Protein AF-A0A660XEQ5-F1 (afdb_monomer_lite)

Secondary structure (DSSP, 8-state):
--HHHHHHHHHHS-HHHHTT--HHHHHHHHHHHHHHHHHHHHHHHHHHHHHHHHHHHHS-TTSHHHHHHHHHHHHHHHHHHHHHHHHHHT---HHHHHHHHHHHHTT-

pLDDT: mean 74.81, std 6.36, range [50.16, 84.25]

Radius of gyration: 20.03 Å; chains: 1; bounding box: 44×24×55 Å

Sequence (108 aa):
MNEFLVNELERVFDEKKRAELTVEDIKKWIRKTRVKQILFIFFESVILLGFGFGNLLNHPPLSLSFALGVLCLVVWPFLAINIHRYLKKLEYKDEELEEILKAIKNKE

Foldseek 3Di:
DPVVLLVVCPVPDPLVCLLVDDLVNSVVVLVVVLVVVLVVLVVVLVVLQVQLVVQCVPDDCPDPSNVSSVCSVPVSVVVSVVVVVVSVVPPDDSVRSVVSSCVSNVVD

Structure (mmCIF, N/CA/C/O backbone):
data_AF-A0A660XEQ5-F1
#
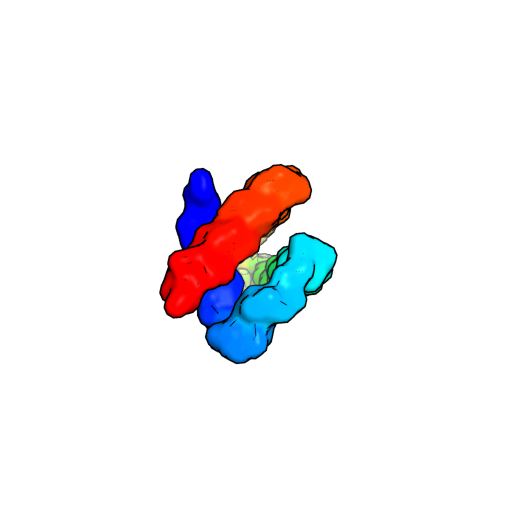_entry.id   AF-A0A660XEQ5-F1
#
loop_
_atom_site.group_PDB
_atom_site.id
_atom_site.type_symbol
_atom_site.label_atom_id
_atom_site.label_alt_id
_atom_site.label_comp_id
_atom_site.label_asym_id
_atom_site.label_entity_id
_atom_site.label_seq_id
_atom_site.pdbx_PDB_ins_code
_atom_site.Cartn_x
_atom_site.Cartn_y
_atom_site.Cartn_z
_atom_site.occupancy
_atom_site.B_iso_or_equiv
_atom_site.auth_seq_id
_atom_site.auth_comp_id
_atom_site.auth_asym_id
_atom_site.auth_atom_id
_atom_site.pdbx_PDB_model_num
ATOM 1 N N . MET A 1 1 ? -18.946 8.986 6.257 1.00 54.00 1 MET A N 1
ATOM 2 C CA . MET A 1 1 ? -18.617 7.607 6.677 1.00 54.00 1 MET A CA 1
ATOM 3 C C . MET A 1 1 ? -17.828 6.922 5.570 1.00 54.00 1 MET A C 1
ATOM 5 O O . MET A 1 1 ? -18.278 6.933 4.432 1.00 54.00 1 MET A O 1
ATOM 9 N N . ASN A 1 2 ? -16.634 6.401 5.859 1.00 65.31 2 ASN A N 1
ATOM 10 C CA . ASN A 1 2 ? -15.809 5.727 4.855 1.00 6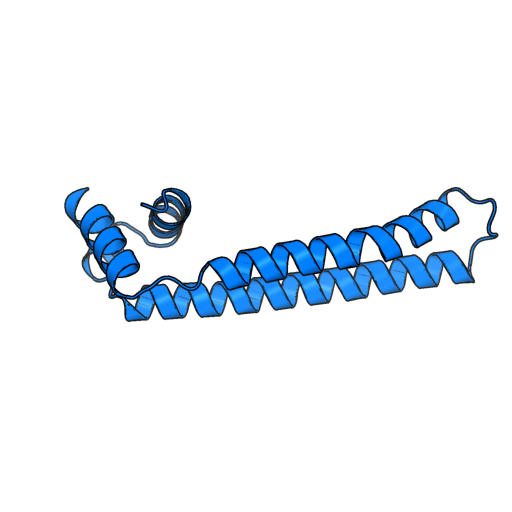5.31 2 ASN A CA 1
ATOM 11 C C . ASN A 1 2 ? -16.176 4.232 4.808 1.00 65.31 2 ASN A C 1
ATOM 13 O O . ASN A 1 2 ? -15.597 3.431 5.538 1.00 65.31 2 ASN A O 1
ATOM 17 N N . GLU A 1 3 ? -17.169 3.876 3.986 1.00 64.62 3 GLU A N 1
ATOM 18 C CA . GLU A 1 3 ? -17.699 2.502 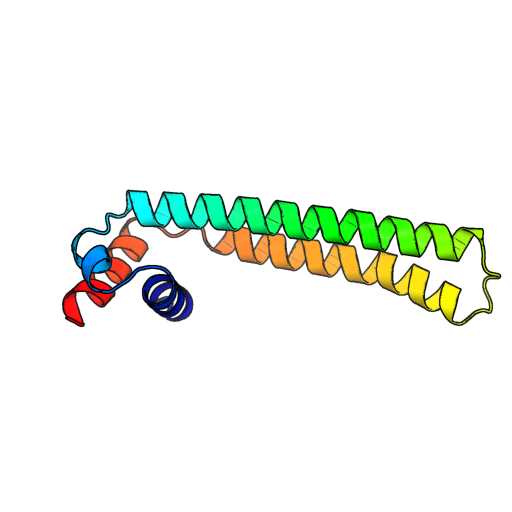3.853 1.00 64.62 3 GLU A CA 1
ATOM 19 C C . GLU A 1 3 ? -16.611 1.464 3.555 1.00 64.62 3 GLU A C 1
ATOM 21 O O . GLU A 1 3 ? -16.668 0.335 4.032 1.00 64.62 3 GLU A O 1
ATOM 26 N N . PHE A 1 4 ? -15.568 1.866 2.828 1.00 69.00 4 PHE A N 1
ATOM 27 C CA . PHE A 1 4 ? -14.429 1.007 2.535 1.00 69.00 4 PHE A CA 1
ATOM 28 C C . PHE A 1 4 ? -13.689 0.558 3.803 1.00 69.00 4 PHE A C 1
ATOM 30 O O . PHE A 1 4 ? -13.357 -0.618 3.934 1.00 69.00 4 PHE A O 1
ATOM 37 N N . LEU A 1 5 ? -13.438 1.475 4.748 1.00 70.81 5 LEU A N 1
ATOM 38 C CA . LEU A 1 5 ? -12.705 1.135 5.971 1.00 70.81 5 LEU A CA 1
ATOM 39 C C . LEU A 1 5 ? -13.538 0.221 6.877 1.00 70.81 5 LEU A C 1
ATOM 41 O O . LEU A 1 5 ? -12.989 -0.694 7.481 1.00 70.81 5 LEU A O 1
ATOM 45 N N . VAL A 1 6 ? -14.854 0.440 6.931 1.00 73.50 6 VAL A N 1
ATOM 46 C CA . VAL A 1 6 ? -15.791 -0.412 7.679 1.00 73.50 6 VAL A CA 1
ATOM 47 C C . VAL A 1 6 ? -15.750 -1.842 7.138 1.00 73.50 6 VAL A C 1
ATOM 49 O O . VAL A 1 6 ? -15.477 -2.769 7.896 1.00 73.50 6 VAL A O 1
ATOM 52 N N . ASN A 1 7 ? -15.909 -2.013 5.823 1.00 76.06 7 ASN A N 1
ATOM 53 C CA . ASN A 1 7 ? -15.900 -3.331 5.183 1.00 76.06 7 ASN A CA 1
ATOM 54 C C . ASN A 1 7 ? -14.548 -4.053 5.341 1.00 76.06 7 ASN A C 1
ATOM 56 O O . ASN A 1 7 ? -14.504 -5.269 5.520 1.00 76.06 7 ASN A O 1
ATOM 60 N N . GLU A 1 8 ? -13.426 -3.327 5.298 1.00 72.62 8 GLU A N 1
ATOM 61 C CA . GLU A 1 8 ? -12.109 -3.931 5.534 1.00 72.62 8 GLU A CA 1
ATOM 62 C C . GLU A 1 8 ? -11.889 -4.345 6.989 1.00 72.62 8 GLU A C 1
ATOM 64 O O . GLU A 1 8 ? -11.335 -5.414 7.246 1.00 72.62 8 GLU A O 1
ATOM 69 N N . LEU A 1 9 ? -12.338 -3.539 7.952 1.00 76.19 9 LEU A N 1
ATOM 70 C CA . LEU A 1 9 ? -12.260 -3.910 9.364 1.00 76.19 9 LEU A CA 1
ATOM 71 C C . LEU A 1 9 ? -13.143 -5.127 9.666 1.00 76.19 9 LEU A C 1
ATOM 73 O O . LEU A 1 9 ? -12.694 -6.031 10.369 1.00 76.19 9 LEU A O 1
ATOM 77 N N . GLU A 1 10 ? -14.340 -5.198 9.077 1.00 76.81 10 GLU A N 1
ATOM 78 C CA . GLU A 1 10 ? -15.218 -6.372 9.155 1.00 76.81 10 GLU A CA 1
ATOM 79 C C . GLU A 1 10 ? -14.542 -7.627 8.570 1.00 76.81 10 GLU A C 1
ATOM 81 O O . GLU A 1 10 ? -14.642 -8.710 9.148 1.00 76.81 10 GLU A O 1
ATOM 86 N N . ARG A 1 11 ? -13.800 -7.495 7.463 1.00 77.94 11 ARG A N 1
ATOM 87 C CA . ARG A 1 11 ? -13.076 -8.614 6.837 1.00 77.94 11 ARG A CA 1
ATOM 88 C C . ARG A 1 11 ? -11.888 -9.107 7.663 1.00 77.94 11 ARG A C 1
ATOM 90 O O . ARG A 1 11 ? -11.593 -10.298 7.672 1.00 77.94 11 ARG A O 1
ATOM 97 N N . VAL A 1 12 ? -11.144 -8.189 8.273 1.00 76.94 12 VAL A N 1
ATOM 98 C CA . VAL A 1 12 ? -9.863 -8.502 8.924 1.00 76.94 12 VAL A CA 1
ATOM 99 C C . VAL A 1 12 ? -10.042 -8.971 10.366 1.00 76.94 12 VAL A C 1
ATOM 101 O O . VAL A 1 12 ? -9.248 -9.786 10.842 1.00 76.94 12 VAL A O 1
ATOM 104 N N . PHE A 1 13 ? -11.048 -8.455 11.069 1.00 76.00 13 PHE A N 1
ATOM 105 C CA . PHE A 1 13 ? -11.295 -8.772 12.469 1.00 76.00 13 PHE A CA 1
ATOM 106 C C . PHE A 1 13 ? -12.578 -9.601 12.606 1.00 76.00 13 PHE A C 1
ATOM 108 O O . PHE A 1 13 ? -13.657 -9.150 12.224 1.00 76.00 13 PHE A O 1
ATOM 115 N N . ASP A 1 14 ? -12.462 -10.804 13.177 1.00 75.38 14 ASP A N 1
ATOM 116 C CA . ASP A 1 14 ? -13.612 -11.645 13.548 1.00 75.38 14 ASP A CA 1
ATOM 117 C C . ASP A 1 14 ? -14.570 -10.895 14.484 1.00 75.38 14 ASP A C 1
ATOM 119 O O . ASP A 1 14 ? -14.106 -10.128 15.328 1.00 75.38 14 ASP A O 1
ATOM 123 N N . GLU A 1 15 ? -15.877 -11.173 14.406 1.00 67.31 15 GLU A N 1
ATOM 124 C CA . GLU A 1 15 ? -16.929 -10.549 15.239 1.00 67.31 15 GLU A CA 1
ATOM 125 C C . GLU A 1 15 ? -16.553 -10.490 16.725 1.00 67.31 15 GLU A C 1
ATOM 127 O O . GLU A 1 15 ? -16.503 -9.415 17.311 1.00 67.31 15 GLU A O 1
ATOM 132 N N . LYS A 1 16 ? -16.091 -11.607 17.300 1.00 64.94 16 LYS A N 1
ATOM 133 C CA . LYS A 1 16 ? -15.662 -11.676 18.712 1.00 64.94 16 LYS A CA 1
ATOM 134 C C . LYS A 1 16 ? -14.535 -10.706 19.086 1.00 64.94 16 LYS A C 1
ATOM 136 O O . LYS A 1 16 ? -14.399 -10.360 20.251 1.00 64.94 16 LYS A O 1
ATOM 141 N N . LYS A 1 17 ? -13.705 -10.295 18.124 1.00 67.75 17 LYS A N 1
ATOM 142 C CA . LYS A 1 17 ? -12.618 -9.325 18.325 1.00 67.75 17 LYS A CA 1
ATOM 143 C C . LYS A 1 17 ? -13.062 -7.889 18.043 1.00 67.75 17 LYS A C 1
ATOM 145 O O . LYS A 1 17 ? -12.362 -6.971 18.459 1.00 67.75 17 LYS A O 1
ATOM 150 N N . ARG A 1 18 ? -14.196 -7.671 17.360 1.00 66.12 18 ARG A N 1
ATOM 151 C CA . ARG A 1 18 ? -14.710 -6.330 17.027 1.00 66.12 18 ARG A CA 1
ATOM 152 C C . ARG A 1 18 ? -15.238 -5.590 18.254 1.00 66.12 18 ARG A C 1
ATOM 154 O O . ARG A 1 18 ? -15.007 -4.387 18.375 1.00 66.12 18 ARG A O 1
ATOM 161 N N . ALA A 1 19 ? -15.851 -6.307 19.194 1.00 66.19 19 ALA A N 1
ATOM 162 C CA . ALA A 1 19 ? -16.319 -5.746 20.462 1.00 66.19 19 ALA A CA 1
ATOM 163 C C . ALA A 1 19 ? -15.179 -5.120 21.300 1.00 66.19 19 ALA A C 1
ATOM 165 O O . ALA A 1 19 ? -15.367 -4.077 21.938 1.00 66.19 19 ALA A O 1
ATOM 166 N N . GLU A 1 20 ? -13.973 -5.695 21.231 1.00 73.44 20 GLU A N 1
ATOM 167 C CA . GLU A 1 20 ? -12.783 -5.265 21.984 1.00 73.44 20 GLU A CA 1
ATOM 168 C C . GLU A 1 20 ? -11.881 -4.274 21.226 1.00 73.44 20 GLU A C 1
ATOM 170 O O . GLU A 1 20 ? -10.929 -3.755 21.804 1.00 73.44 20 GLU A O 1
ATOM 175 N N . LEU A 1 21 ? -12.171 -3.966 19.953 1.00 76.38 21 LEU A N 1
ATOM 176 C CA . LEU A 1 21 ? -11.344 -3.046 19.166 1.00 76.38 21 LEU A CA 1
ATOM 177 C C . LEU A 1 21 ? -11.295 -1.650 19.804 1.00 76.38 21 LEU A C 1
ATOM 179 O O . LEU A 1 21 ? -12.330 -1.039 20.106 1.00 76.38 21 LEU A O 1
ATOM 183 N N . THR A 1 22 ? -10.074 -1.131 19.936 1.00 81.25 22 THR A N 1
ATOM 184 C CA . THR A 1 22 ? -9.793 0.258 20.312 1.00 81.25 22 THR A CA 1
ATOM 185 C C . THR A 1 22 ? -9.384 1.090 19.092 1.00 81.25 22 THR A C 1
ATOM 187 O O . THR A 1 22 ? -8.960 0.565 18.058 1.00 81.25 22 THR A O 1
ATOM 190 N N . VAL A 1 23 ? -9.472 2.421 19.207 1.00 79.62 23 VAL A N 1
ATOM 191 C CA . VAL A 1 23 ? -8.990 3.356 18.169 1.00 79.62 23 VAL A CA 1
ATOM 192 C C . VAL A 1 23 ? -7.497 3.134 17.888 1.00 79.62 23 VAL A C 1
ATOM 194 O O . VAL A 1 23 ? -7.055 3.213 16.738 1.00 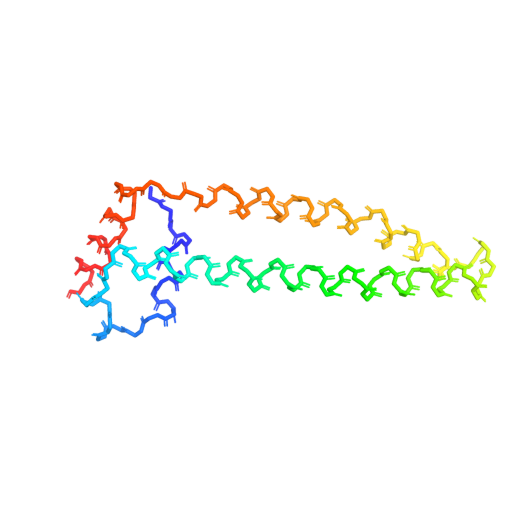79.62 23 VAL A O 1
ATOM 197 N N . GLU A 1 24 ? -6.710 2.823 18.922 1.00 81.50 24 GLU A N 1
ATOM 198 C CA . GLU A 1 24 ? -5.273 2.573 18.792 1.00 81.50 24 GLU A CA 1
ATOM 199 C C . GLU A 1 24 ? -4.969 1.323 17.963 1.00 81.50 24 GLU A C 1
ATOM 201 O O . GLU A 1 24 ? -4.056 1.353 17.131 1.00 81.50 24 GLU A O 1
ATOM 206 N N . ASP A 1 25 ? -5.755 0.256 18.112 1.00 80.38 25 ASP A N 1
ATOM 207 C CA . ASP A 1 25 ? -5.587 -0.974 17.332 1.00 80.38 25 ASP A CA 1
ATOM 208 C C . ASP A 1 25 ? -5.850 -0.743 15.844 1.00 80.38 25 ASP A C 1
ATOM 210 O O . ASP A 1 25 ? -5.070 -1.191 14.996 1.00 80.38 25 ASP A O 1
ATOM 214 N N . ILE A 1 26 ? -6.891 0.028 15.516 1.00 78.81 26 ILE A N 1
ATOM 215 C CA . ILE A 1 26 ? -7.209 0.399 14.133 1.00 78.81 26 ILE A CA 1
ATOM 216 C C . ILE A 1 26 ? -6.085 1.259 13.550 1.00 78.81 26 ILE A C 1
ATOM 218 O O . ILE A 1 26 ? -5.582 0.963 12.464 1.00 78.81 26 ILE A O 1
ATOM 222 N N . LYS A 1 27 ? -5.608 2.276 14.281 1.00 81.12 27 LYS A N 1
ATOM 223 C CA . LYS A 1 27 ? -4.465 3.101 13.850 1.00 81.12 27 LYS A CA 1
ATOM 224 C C . LYS A 1 27 ? -3.212 2.258 13.618 1.00 81.12 27 LYS A C 1
ATOM 226 O O . LYS A 1 27 ? -2.510 2.442 12.618 1.00 81.12 27 LYS A O 1
ATOM 231 N N . LYS A 1 28 ? -2.923 1.317 14.520 1.00 84.19 28 LYS A N 1
ATOM 232 C CA . LYS A 1 28 ? -1.779 0.402 14.423 1.00 84.19 28 LYS A CA 1
ATOM 233 C C . LYS A 1 28 ? -1.910 -0.520 13.214 1.00 84.19 28 LYS A C 1
ATOM 235 O O . LYS A 1 28 ? -0.926 -0.714 12.494 1.00 84.19 28 LYS A O 1
ATOM 240 N N . TRP A 1 29 ? -3.108 -1.039 12.953 1.00 83.50 29 TRP A N 1
ATOM 241 C CA . TRP A 1 29 ? -3.400 -1.837 11.769 1.00 83.50 29 TRP A CA 1
ATOM 242 C C . TRP A 1 29 ? -3.216 -1.026 10.483 1.00 83.50 29 TRP A C 1
ATOM 244 O O . TRP A 1 29 ? -2.436 -1.441 9.628 1.00 83.50 29 TRP A O 1
ATOM 254 N N . ILE A 1 30 ? -3.814 0.167 10.382 1.00 80.69 30 ILE A N 1
ATOM 255 C CA . ILE A 1 30 ? -3.659 1.067 9.226 1.00 80.69 30 ILE A CA 1
ATOM 256 C C . ILE A 1 30 ? -2.177 1.355 8.976 1.00 80.69 30 ILE A C 1
ATOM 258 O O . ILE A 1 30 ? -1.705 1.229 7.846 1.00 80.69 30 ILE A O 1
ATOM 262 N N . ARG A 1 31 ? -1.407 1.685 10.023 1.00 81.25 31 ARG A N 1
ATOM 263 C CA . ARG A 1 31 ? 0.035 1.943 9.903 1.00 81.25 31 ARG A CA 1
ATOM 264 C C . ARG A 1 31 ? 0.785 0.716 9.377 1.00 81.25 31 ARG A C 1
ATOM 266 O O . ARG A 1 31 ? 1.591 0.849 8.460 1.00 81.25 31 ARG A O 1
ATOM 273 N N . LYS A 1 32 ? 0.503 -0.479 9.905 1.00 83.12 32 LYS A N 1
ATOM 274 C CA . LYS A 1 32 ? 1.126 -1.734 9.452 1.00 83.12 32 LYS A CA 1
ATOM 275 C C . LYS A 1 32 ? 0.763 -2.062 8.000 1.00 83.12 32 LYS A C 1
ATOM 277 O O . LYS A 1 32 ? 1.636 -2.465 7.234 1.00 83.12 32 LYS A O 1
ATOM 282 N N . THR A 1 33 ? -0.492 -1.860 7.612 1.00 80.62 33 THR A N 1
ATOM 283 C CA . THR A 1 33 ? -0.973 -2.070 6.240 1.00 80.62 33 THR A CA 1
ATOM 284 C C . THR A 1 33 ? -0.318 -1.091 5.270 1.00 80.62 33 THR A C 1
ATOM 286 O O . THR A 1 33 ? 0.194 -1.527 4.242 1.00 80.62 33 THR A O 1
ATOM 289 N N . ARG A 1 34 ? -0.199 0.194 5.634 1.00 77.81 34 ARG A N 1
ATOM 290 C CA . ARG A 1 34 ? 0.537 1.185 4.832 1.00 77.81 34 ARG A CA 1
ATOM 291 C C . ARG A 1 34 ? 1.994 0.792 4.627 1.00 77.81 34 ARG A C 1
ATOM 293 O O . ARG A 1 34 ? 2.481 0.867 3.508 1.00 77.81 34 ARG A O 1
ATOM 300 N N . VAL A 1 35 ? 2.687 0.350 5.679 1.00 81.44 35 VAL A N 1
ATOM 301 C CA . VAL A 1 35 ? 4.088 -0.093 5.562 1.00 81.44 35 VAL A CA 1
ATOM 302 C C . VAL A 1 35 ? 4.202 -1.278 4.604 1.00 81.44 35 VAL A C 1
ATOM 304 O O . VAL A 1 35 ? 5.060 -1.266 3.727 1.00 81.44 35 VAL A O 1
ATOM 307 N N . LYS A 1 36 ? 3.307 -2.269 4.708 1.00 81.31 36 LYS A N 1
ATOM 308 C CA . LYS A 1 36 ? 3.272 -3.401 3.770 1.00 81.31 36 LYS A CA 1
ATOM 309 C C . LYS A 1 36 ? 3.006 -2.961 2.332 1.00 81.31 36 LYS A C 1
ATOM 311 O O . LYS A 1 36 ? 3.673 -3.449 1.431 1.00 81.31 36 LYS A O 1
ATOM 316 N N . GLN A 1 37 ? 2.069 -2.041 2.115 1.00 78.69 37 GLN A N 1
ATOM 317 C CA . GLN A 1 37 ? 1.751 -1.525 0.782 1.00 78.69 37 GLN A CA 1
ATOM 318 C C . GLN A 1 37 ? 2.910 -0.721 0.192 1.00 78.69 37 GLN A C 1
ATOM 320 O O . GLN A 1 37 ? 3.231 -0.894 -0.975 1.00 78.69 37 GLN A O 1
ATOM 325 N N . ILE A 1 38 ? 3.584 0.108 0.993 1.00 79.94 38 ILE A N 1
ATOM 326 C CA . ILE A 1 38 ? 4.780 0.838 0.557 1.00 79.94 38 ILE A CA 1
ATOM 327 C C . ILE A 1 38 ? 5.897 -0.140 0.186 1.00 79.94 38 ILE A C 1
ATOM 329 O O . ILE A 1 38 ? 6.503 0.016 -0.869 1.00 79.94 38 ILE A O 1
ATOM 333 N N . LEU A 1 39 ? 6.145 -1.163 1.010 1.00 82.56 39 LEU A N 1
ATOM 334 C CA . LEU A 1 39 ? 7.130 -2.206 0.709 1.00 82.56 39 LEU A CA 1
ATOM 335 C C . LEU A 1 39 ? 6.772 -2.987 -0.558 1.00 82.56 39 LEU A C 1
ATOM 337 O O . LEU A 1 39 ? 7.655 -3.277 -1.357 1.00 82.56 39 LEU A O 1
ATOM 341 N N . PHE A 1 40 ? 5.491 -3.291 -0.757 1.00 82.06 40 PHE A N 1
ATOM 342 C CA . PHE A 1 40 ? 4.994 -3.970 -1.949 1.00 82.06 40 PHE A CA 1
ATOM 343 C C . PHE A 1 40 ? 5.215 -3.130 -3.212 1.00 82.06 40 PHE A C 1
ATOM 345 O O . PHE A 1 40 ? 5.839 -3.606 -4.154 1.00 82.06 40 PHE A O 1
ATOM 352 N N . ILE A 1 41 ? 4.812 -1.855 -3.193 1.00 78.75 41 ILE A N 1
ATOM 353 C CA . ILE A 1 41 ? 5.058 -0.912 -4.295 1.00 78.75 41 ILE A CA 1
ATOM 354 C C . ILE A 1 41 ? 6.558 -0.793 -4.544 1.00 78.75 41 ILE A C 1
ATOM 356 O O . ILE A 1 41 ? 6.997 -0.832 -5.686 1.00 78.75 41 ILE A O 1
ATOM 360 N N . PHE A 1 42 ? 7.369 -0.666 -3.496 1.00 81.06 42 PHE A N 1
ATOM 361 C CA . PHE A 1 42 ? 8.817 -0.583 -3.645 1.00 81.06 42 PHE A CA 1
ATOM 362 C C . PHE A 1 42 ? 9.380 -1.837 -4.325 1.00 81.06 42 PHE A C 1
ATOM 364 O O . PHE A 1 42 ? 10.147 -1.725 -5.276 1.00 81.06 42 PHE A O 1
ATOM 371 N N . PHE A 1 43 ? 8.953 -3.025 -3.900 1.00 84.25 43 PHE A N 1
ATOM 372 C CA . PHE A 1 43 ? 9.399 -4.286 -4.480 1.00 84.25 43 PHE A CA 1
ATOM 373 C C . PHE A 1 43 ? 8.985 -4.434 -5.953 1.00 84.25 43 PHE A C 1
ATOM 375 O O . PHE A 1 43 ? 9.832 -4.731 -6.795 1.00 84.25 43 PHE A O 1
ATOM 382 N N . GLU A 1 44 ? 7.725 -4.143 -6.292 1.00 79.56 44 GLU A N 1
ATOM 383 C CA . GLU A 1 44 ? 7.257 -4.147 -7.685 1.00 79.56 44 GLU A CA 1
ATOM 384 C C . GLU A 1 44 ? 7.995 -3.105 -8.536 1.00 79.56 44 GLU A C 1
ATOM 386 O O . GLU A 1 44 ? 8.353 -3.386 -9.679 1.00 79.56 44 GLU A O 1
ATOM 391 N N . SER A 1 45 ? 8.330 -1.945 -7.953 1.00 77.75 45 SER A N 1
ATOM 392 C CA . SER A 1 45 ? 9.163 -0.929 -8.608 1.00 77.75 45 SER A CA 1
ATOM 393 C C . SER A 1 45 ? 10.522 -1.482 -8.990 1.00 77.75 45 SER A C 1
ATOM 395 O O . SER A 1 45 ? 10.959 -1.298 -10.119 1.00 77.75 45 SER A O 1
ATOM 397 N N . VAL A 1 46 ? 11.198 -2.161 -8.063 1.00 82.31 46 VAL A N 1
ATOM 398 C CA . VAL A 1 46 ? 12.533 -2.715 -8.309 1.00 82.31 46 VAL A CA 1
ATOM 399 C C . VAL A 1 46 ? 12.482 -3.780 -9.403 1.00 82.31 46 VAL A C 1
ATOM 401 O O . VAL A 1 46 ? 13.331 -3.769 -10.293 1.00 82.31 46 VAL A O 1
ATOM 404 N N . ILE A 1 47 ? 11.471 -4.654 -9.388 1.00 81.25 47 ILE A N 1
ATOM 405 C CA . ILE A 1 47 ? 11.294 -5.680 -10.425 1.00 81.25 47 ILE A CA 1
ATOM 406 C C . ILE A 1 47 ? 11.044 -5.041 -11.792 1.00 81.25 47 ILE A C 1
ATOM 408 O O . ILE A 1 47 ? 11.701 -5.407 -12.764 1.00 81.25 47 ILE A O 1
ATOM 412 N N . LEU A 1 48 ? 10.126 -4.076 -11.879 1.00 78.69 48 LEU A N 1
ATOM 413 C CA . LEU A 1 48 ? 9.771 -3.431 -13.143 1.00 78.69 48 LEU A CA 1
ATOM 414 C C . LEU A 1 48 ? 10.902 -2.566 -13.693 1.00 78.69 48 LEU A C 1
ATOM 416 O O . LEU A 1 48 ? 11.130 -2.565 -14.900 1.00 78.69 48 LEU A O 1
ATOM 420 N N . LEU A 1 49 ? 11.645 -1.876 -12.824 1.00 77.38 49 LEU A N 1
ATOM 421 C CA . LEU A 1 49 ? 12.864 -1.171 -13.210 1.00 77.38 49 LEU A CA 1
ATOM 422 C C . LEU A 1 49 ? 13.915 -2.158 -13.723 1.00 77.38 49 LEU A C 1
ATOM 424 O O . LEU A 1 49 ? 14.471 -1.935 -14.792 1.00 77.38 49 LEU A O 1
ATOM 428 N N . GLY A 1 50 ? 14.152 -3.263 -13.012 1.00 80.12 50 GLY A N 1
ATOM 429 C CA . GLY A 1 50 ? 15.093 -4.302 -13.433 1.00 80.12 50 GLY A CA 1
ATOM 430 C C . GLY A 1 50 ? 14.721 -4.924 -14.781 1.00 80.12 50 GLY A C 1
ATOM 431 O O . GLY A 1 50 ? 15.579 -5.066 -15.650 1.00 80.12 50 GLY A O 1
ATOM 432 N N . PHE A 1 51 ? 13.437 -5.220 -14.991 1.00 78.00 51 PHE A N 1
ATOM 433 C CA . PHE A 1 51 ? 12.924 -5.723 -16.264 1.00 78.00 51 PHE A CA 1
ATOM 434 C C . PHE A 1 51 ? 13.046 -4.677 -17.377 1.00 78.00 51 PHE A C 1
ATOM 436 O O . PHE A 1 51 ? 13.552 -4.987 -18.451 1.00 78.00 51 PHE A O 1
ATOM 443 N N . GLY A 1 52 ? 12.641 -3.430 -17.118 1.00 72.56 52 GLY A N 1
ATOM 444 C CA . GLY A 1 52 ? 12.724 -2.329 -18.076 1.00 72.56 52 GLY A CA 1
ATOM 445 C C . GLY A 1 52 ? 14.160 -2.053 -18.519 1.00 72.56 52 GLY A C 1
ATOM 446 O O . GLY A 1 52 ? 14.431 -2.039 -19.717 1.00 72.56 52 GLY A O 1
ATOM 447 N N . PHE A 1 53 ? 15.091 -1.917 -17.568 1.00 76.06 53 PHE A N 1
ATOM 448 C CA . PHE A 1 53 ? 16.520 -1.745 -17.848 1.00 76.06 53 PHE A CA 1
ATOM 449 C C . PHE A 1 53 ? 17.122 -2.960 -18.558 1.00 76.06 53 PHE A C 1
ATOM 451 O O . PHE A 1 53 ? 17.847 -2.792 -19.536 1.00 76.06 53 PHE A O 1
ATOM 458 N N . GLY A 1 54 ? 16.803 -4.178 -18.113 1.00 77.12 54 GLY A N 1
ATOM 459 C CA . GLY A 1 54 ? 17.266 -5.405 -18.761 1.00 77.12 54 GLY A CA 1
ATOM 460 C C . GLY A 1 54 ? 16.801 -5.508 -20.215 1.00 77.12 54 GLY A C 1
ATOM 461 O O . GLY A 1 54 ? 17.590 -5.868 -21.086 1.00 77.12 54 GLY A O 1
ATOM 462 N N . ASN A 1 55 ? 15.552 -5.130 -20.500 1.00 74.81 55 ASN A N 1
ATOM 463 C CA . ASN A 1 55 ? 15.029 -5.098 -21.865 1.00 74.81 55 ASN A CA 1
ATOM 464 C C . ASN A 1 55 ? 15.713 -4.025 -22.718 1.00 74.81 55 ASN A C 1
ATOM 466 O O . ASN A 1 55 ? 16.061 -4.286 -23.865 1.00 74.81 55 ASN A O 1
ATOM 470 N N . LEU A 1 56 ? 15.918 -2.831 -22.156 1.00 72.25 56 LEU A N 1
ATOM 471 C CA . LEU A 1 56 ? 16.586 -1.707 -22.819 1.00 72.25 56 LEU A CA 1
ATOM 472 C C . LEU A 1 56 ? 18.027 -2.030 -23.227 1.00 72.25 56 LEU A C 1
ATOM 474 O O . LEU A 1 56 ? 18.464 -1.608 -24.293 1.00 72.25 56 LEU A O 1
ATOM 478 N N . LEU A 1 57 ? 18.758 -2.768 -22.388 1.00 78.19 57 LEU A N 1
ATOM 479 C CA . LEU A 1 57 ? 20.148 -3.142 -22.655 1.00 78.19 57 LEU A CA 1
ATOM 480 C C . LEU A 1 57 ? 20.272 -4.289 -23.667 1.00 78.19 57 LEU A C 1
ATOM 482 O O . LEU A 1 57 ? 21.240 -4.325 -24.422 1.00 78.19 57 LEU A O 1
ATOM 486 N N . ASN A 1 58 ? 19.310 -5.217 -23.688 1.00 78.00 58 ASN A N 1
ATOM 487 C CA . ASN A 1 58 ? 19.409 -6.450 -24.475 1.00 78.00 58 ASN A CA 1
ATOM 488 C C . ASN A 1 58 ? 18.637 -6.425 -25.800 1.00 78.00 58 ASN A C 1
ATOM 490 O O . ASN A 1 58 ? 18.863 -7.297 -26.640 1.00 78.00 58 ASN A O 1
ATOM 494 N N . HIS A 1 59 ? 17.732 -5.463 -26.011 1.00 74.06 59 HIS A N 1
ATOM 495 C CA . HIS A 1 59 ? 16.906 -5.413 -27.215 1.00 74.06 59 HIS A CA 1
ATOM 496 C C . HIS A 1 59 ? 17.068 -4.113 -28.011 1.00 74.06 59 HIS A C 1
ATOM 498 O O . HIS A 1 59 ? 17.116 -3.025 -27.438 1.00 74.06 59 HIS A O 1
ATOM 504 N N . PRO A 1 6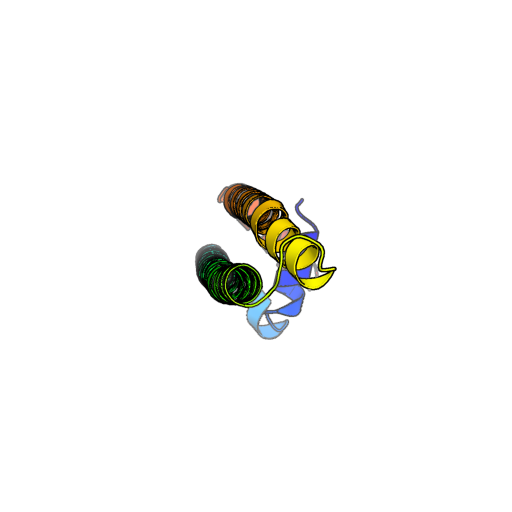0 ? 17.081 -4.198 -29.354 1.00 74.19 60 PRO A N 1
ATOM 505 C CA . PRO A 1 60 ? 17.133 -3.020 -30.203 1.00 74.19 60 PRO A CA 1
ATOM 506 C C . PRO A 1 60 ? 15.862 -2.157 -30.060 1.00 74.19 60 PRO A C 1
ATOM 508 O O . PRO A 1 60 ? 14.769 -2.688 -29.815 1.00 74.19 60 PRO A O 1
ATOM 511 N N . PRO A 1 61 ? 15.974 -0.832 -30.283 1.00 67.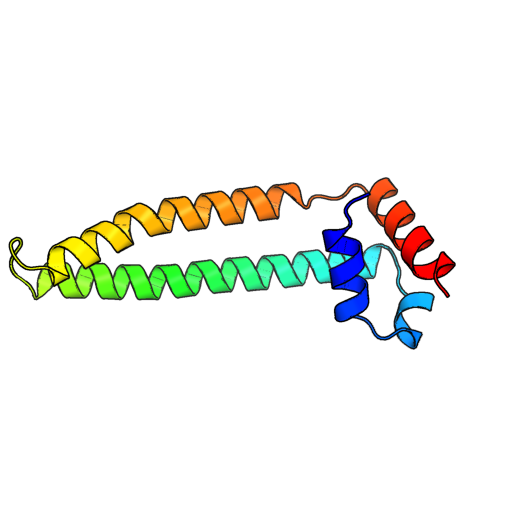69 61 PRO A N 1
ATOM 512 C CA . PRO A 1 61 ? 14.916 0.152 -30.018 1.00 67.69 61 PRO A CA 1
ATOM 513 C C . PRO A 1 61 ? 13.643 -0.016 -30.862 1.00 67.69 61 PRO A C 1
ATOM 515 O O . PRO A 1 61 ? 12.604 0.544 -30.532 1.00 67.69 61 PRO A O 1
ATOM 518 N N . LEU A 1 62 ? 13.700 -0.808 -31.935 1.00 68.62 62 LEU A N 1
ATOM 519 C CA . LEU A 1 62 ? 12.564 -1.106 -32.816 1.00 68.62 62 LEU A CA 1
ATOM 520 C C . LEU A 1 62 ? 11.743 -2.328 -32.363 1.00 68.62 62 LEU A C 1
ATOM 522 O O . LEU A 1 62 ? 10.784 -2.707 -33.029 1.00 68.62 62 LEU A O 1
ATOM 526 N N . SER A 1 63 ? 12.118 -2.976 -31.256 1.00 76.25 63 SER A N 1
ATOM 527 C CA . SER A 1 63 ? 11.417 -4.157 -30.745 1.00 76.25 63 SER A CA 1
ATOM 528 C C . SER A 1 63 ? 10.215 -3.790 -29.864 1.00 76.25 63 SER A C 1
ATOM 530 O O . SER A 1 63 ? 10.250 -2.834 -29.090 1.00 76.25 63 SER A O 1
ATOM 532 N N . LEU A 1 64 ? 9.156 -4.604 -29.916 1.00 73.69 64 LEU A N 1
ATOM 533 C CA . LEU A 1 64 ? 8.000 -4.481 -29.016 1.00 73.69 64 LEU A CA 1
ATOM 534 C C . LEU A 1 64 ? 8.421 -4.547 -27.534 1.00 73.69 64 LEU A C 1
ATOM 536 O O . LEU A 1 64 ? 7.884 -3.824 -26.696 1.00 73.69 64 LEU A O 1
ATOM 540 N N . SER A 1 65 ? 9.428 -5.368 -27.227 1.00 74.88 65 SER A N 1
ATOM 541 C CA . SER A 1 65 ? 10.028 -5.502 -25.895 1.00 74.88 65 SER A CA 1
ATOM 542 C C . SER A 1 65 ? 10.636 -4.190 -25.384 1.00 74.88 65 SER A C 1
ATOM 544 O O . SER A 1 65 ? 10.475 -3.854 -24.210 1.00 74.88 65 SER A O 1
ATOM 546 N N . PHE A 1 66 ? 11.272 -3.405 -26.258 1.00 73.25 66 PHE A N 1
ATOM 547 C CA . PHE A 1 66 ? 11.794 -2.082 -25.911 1.00 73.25 66 PHE A CA 1
ATOM 548 C C . PHE A 1 66 ? 10.666 -1.104 -25.554 1.00 73.25 66 PHE A C 1
ATOM 550 O O . PHE A 1 66 ? 10.724 -0.450 -24.513 1.00 73.25 66 PHE A O 1
ATOM 557 N N . ALA A 1 67 ? 9.601 -1.054 -26.365 1.00 76.12 67 ALA A N 1
ATOM 558 C CA . ALA A 1 67 ? 8.440 -0.205 -26.091 1.00 76.12 67 ALA A CA 1
ATOM 559 C C . ALA A 1 67 ? 7.767 -0.565 -24.753 1.00 76.12 67 ALA A C 1
ATOM 561 O O . ALA A 1 67 ? 7.448 0.326 -23.969 1.00 76.12 67 ALA A O 1
ATOM 562 N N . LEU A 1 68 ? 7.630 -1.862 -24.452 1.00 77.06 68 LEU A N 1
ATOM 563 C CA . LEU A 1 68 ? 7.159 -2.362 -23.154 1.00 77.06 68 LEU A CA 1
ATOM 564 C C . LEU A 1 68 ? 8.059 -1.915 -21.994 1.00 77.06 68 LEU A C 1
ATOM 566 O O . LEU A 1 68 ? 7.549 -1.461 -20.973 1.00 77.06 68 LEU A O 1
ATOM 570 N N . GLY A 1 69 ? 9.384 -1.984 -22.158 1.00 73.69 69 GLY A N 1
ATOM 571 C CA . GLY A 1 69 ? 10.341 -1.527 -21.145 1.00 73.69 69 GLY A CA 1
ATOM 572 C C . GLY A 1 69 ? 10.201 -0.036 -20.824 1.00 73.69 69 GLY A C 1
ATOM 573 O O . GLY A 1 69 ? 10.142 0.342 -19.654 1.00 73.69 69 GLY A O 1
ATOM 574 N N . VAL A 1 70 ? 10.065 0.810 -21.850 1.00 76.00 70 VAL A N 1
ATOM 575 C CA . VAL A 1 70 ? 9.830 2.257 -21.683 1.00 76.00 70 VAL A CA 1
ATOM 576 C C . VAL A 1 70 ? 8.478 2.525 -21.017 1.00 76.00 70 VAL A C 1
ATOM 578 O O . VAL A 1 70 ? 8.383 3.358 -20.118 1.00 76.00 70 VAL A O 1
ATOM 581 N N . LEU A 1 71 ? 7.433 1.796 -21.408 1.00 78.88 71 LEU A N 1
ATOM 582 C CA . LEU A 1 71 ? 6.091 1.969 -20.854 1.00 78.88 71 LEU A CA 1
ATOM 583 C C . LEU A 1 71 ? 6.045 1.589 -19.366 1.00 78.88 71 LEU A C 1
ATOM 585 O O . LEU A 1 71 ? 5.462 2.326 -18.571 1.00 78.88 71 LEU A O 1
ATOM 589 N N . CYS A 1 72 ? 6.740 0.519 -18.962 1.00 77.38 72 CYS A N 1
ATOM 590 C CA . CYS A 1 72 ? 6.934 0.168 -17.554 1.00 77.38 72 CYS A CA 1
ATOM 591 C C . CYS A 1 72 ? 7.667 1.274 -16.780 1.00 77.38 72 CYS A C 1
ATOM 593 O O . CYS A 1 72 ? 7.240 1.620 -15.682 1.00 77.38 72 CYS A O 1
ATOM 595 N N . LEU A 1 73 ? 8.716 1.876 -17.352 1.00 75.50 73 LEU A N 1
ATOM 596 C CA . LEU A 1 73 ? 9.465 2.963 -16.707 1.00 75.50 73 LEU A CA 1
ATOM 597 C C . LEU A 1 73 ? 8.637 4.241 -16.518 1.00 75.50 73 LEU A C 1
ATOM 599 O O . LEU A 1 73 ? 8.856 4.962 -15.548 1.00 75.50 73 LEU A O 1
ATOM 603 N N . VAL A 1 74 ? 7.695 4.526 -17.422 1.00 78.62 74 VAL A N 1
ATOM 604 C CA . VAL A 1 74 ? 6.871 5.743 -17.371 1.00 78.62 74 VAL A CA 1
ATOM 605 C C . VAL A 1 74 ? 5.605 5.541 -16.546 1.00 78.62 74 VAL A C 1
ATOM 607 O O . VAL A 1 74 ? 5.306 6.370 -15.698 1.00 78.62 74 VAL A O 1
ATOM 610 N N . VAL A 1 75 ? 4.846 4.465 -16.753 1.00 79.19 75 VAL A N 1
ATOM 611 C CA . VAL A 1 75 ? 3.546 4.270 -16.081 1.00 79.19 75 VAL A CA 1
ATOM 612 C C . VAL A 1 75 ? 3.723 3.967 -14.595 1.00 79.19 75 VAL A C 1
ATOM 614 O O . VAL A 1 75 ? 2.936 4.422 -13.760 1.00 79.19 75 VAL A O 1
ATOM 617 N N . TRP A 1 76 ? 4.773 3.227 -14.247 1.00 76.38 76 TRP A N 1
ATOM 618 C CA . TRP A 1 76 ? 4.966 2.743 -12.891 1.00 76.38 76 TRP A CA 1
ATOM 619 C C . TRP A 1 76 ? 5.180 3.854 -11.839 1.00 76.38 76 TRP A C 1
ATOM 621 O O . TRP A 1 76 ? 4.480 3.844 -10.823 1.00 76.38 76 TRP A O 1
ATOM 631 N N . PRO A 1 77 ? 6.040 4.871 -12.062 1.00 75.56 77 PRO A N 1
ATOM 632 C CA . PRO A 1 77 ? 6.163 6.014 -11.155 1.00 75.56 77 PRO A CA 1
ATOM 633 C C . PRO A 1 77 ? 4.839 6.743 -10.912 1.00 75.56 77 PRO A C 1
ATOM 635 O O . PRO A 1 77 ? 4.544 7.119 -9.778 1.00 75.56 77 PRO A O 1
ATOM 638 N N . PHE A 1 78 ? 4.012 6.915 -11.948 1.00 79.88 78 PHE A N 1
ATOM 639 C CA . PHE A 1 78 ? 2.703 7.558 -11.803 1.00 79.88 78 PHE A CA 1
ATOM 640 C C . PHE A 1 78 ? 1.761 6.725 -10.932 1.00 79.88 78 PHE A C 1
ATOM 642 O O . PHE A 1 78 ? 1.076 7.277 -10.067 1.00 79.88 78 PHE A O 1
ATOM 649 N N . LEU A 1 79 ? 1.752 5.402 -11.116 1.00 79.38 79 LEU A N 1
ATOM 650 C CA . LEU A 1 79 ? 0.959 4.498 -10.289 1.00 79.38 79 LEU A CA 1
ATOM 651 C C . LEU A 1 79 ? 1.430 4.531 -8.827 1.00 79.38 79 LEU A C 1
ATOM 653 O O . LEU A 1 79 ? 0.615 4.725 -7.926 1.00 79.38 79 LEU A O 1
ATOM 657 N N . ALA A 1 80 ? 2.741 4.448 -8.592 1.00 73.94 80 ALA A N 1
ATOM 658 C CA . ALA A 1 80 ? 3.333 4.518 -7.259 1.00 73.94 80 ALA A CA 1
ATOM 659 C C . ALA A 1 80 ? 3.011 5.844 -6.543 1.00 73.94 80 ALA A C 1
ATOM 661 O O . ALA A 1 80 ? 2.632 5.837 -5.370 1.00 73.94 80 ALA A O 1
ATOM 662 N N . ILE A 1 81 ? 3.085 6.983 -7.246 1.00 76.25 81 ILE A N 1
ATOM 663 C CA . ILE A 1 81 ? 2.724 8.304 -6.705 1.00 76.25 81 ILE A CA 1
ATOM 664 C C . ILE A 1 81 ? 1.236 8.370 -6.354 1.00 76.25 81 ILE A C 1
ATOM 666 O O . ILE A 1 81 ? 0.879 8.881 -5.290 1.00 76.25 81 ILE A O 1
ATOM 670 N N . ASN A 1 82 ? 0.359 7.863 -7.223 1.00 75.94 82 ASN A N 1
ATOM 671 C CA . ASN A 1 82 ? -1.081 7.872 -6.974 1.00 75.94 82 ASN A CA 1
ATOM 672 C C . ASN A 1 82 ? -1.458 6.985 -5.788 1.00 75.94 82 ASN A C 1
ATOM 674 O O . ASN A 1 82 ? -2.228 7.424 -4.933 1.00 75.94 82 ASN A O 1
ATOM 678 N N . ILE A 1 83 ? -0.865 5.794 -5.673 1.00 72.12 83 ILE A N 1
ATOM 679 C CA . ILE A 1 83 ? -1.074 4.935 -4.507 1.00 72.12 83 ILE A CA 1
ATOM 680 C C . ILE A 1 83 ? -0.519 5.618 -3.253 1.00 72.12 83 ILE A C 1
ATOM 682 O O . ILE A 1 83 ? -1.225 5.705 -2.256 1.00 72.12 83 ILE A O 1
ATOM 686 N N . HIS A 1 84 ? 0.683 6.201 -3.292 1.00 70.75 84 HIS A N 1
ATOM 687 C CA . HIS A 1 84 ? 1.232 6.938 -2.149 1.00 70.75 84 HIS A CA 1
ATOM 688 C C . HIS A 1 84 ? 0.318 8.094 -1.702 1.00 70.75 84 HIS A C 1
ATOM 690 O O . HIS A 1 84 ? 0.046 8.248 -0.510 1.00 70.75 84 HIS A O 1
ATOM 696 N N . ARG A 1 85 ? -0.217 8.880 -2.646 1.00 69.56 85 ARG A N 1
ATOM 697 C CA . ARG A 1 85 ? -1.197 9.943 -2.364 1.00 69.56 85 ARG A CA 1
ATOM 698 C C . ARG A 1 85 ? -2.490 9.392 -1.766 1.00 69.56 85 ARG A C 1
ATOM 700 O O . ARG A 1 85 ? -3.015 9.987 -0.827 1.00 69.56 85 ARG A O 1
ATOM 707 N N . TYR A 1 86 ? -2.983 8.267 -2.278 1.00 67.62 86 TYR A N 1
ATOM 708 C CA . TYR A 1 86 ? -4.164 7.591 -1.745 1.00 67.62 86 TYR A CA 1
ATOM 709 C C . TYR A 1 86 ? -3.931 7.110 -0.307 1.00 67.62 86 TYR A C 1
ATOM 711 O O . TYR A 1 86 ? -4.740 7.374 0.577 1.00 67.62 86 TYR A O 1
ATOM 719 N N . LEU A 1 87 ? -2.770 6.508 -0.036 1.00 64.62 87 LEU A N 1
ATOM 720 C CA . LEU A 1 87 ? -2.384 6.051 1.300 1.00 64.62 87 LEU A CA 1
ATOM 721 C C . LEU A 1 87 ? -2.186 7.202 2.288 1.00 64.62 87 LEU A C 1
ATOM 723 O O . LEU A 1 87 ? -2.514 7.056 3.465 1.00 64.62 87 LEU A O 1
ATOM 727 N N . LYS A 1 88 ? -1.690 8.354 1.825 1.00 63.28 88 LYS A N 1
ATOM 728 C CA . LYS A 1 88 ? -1.562 9.564 2.646 1.00 63.28 88 LYS A CA 1
ATOM 729 C C . LYS A 1 88 ? -2.928 10.153 3.017 1.00 63.28 88 LYS A C 1
ATOM 731 O O . LYS A 1 88 ? -3.104 10.590 4.146 1.00 63.28 88 LYS A O 1
ATOM 736 N N . LYS A 1 89 ? -3.912 10.099 2.109 1.00 59.28 89 LYS A N 1
ATOM 737 C CA . LYS A 1 89 ? -5.295 10.548 2.365 1.00 59.28 89 LYS A CA 1
ATOM 738 C C . LYS A 1 89 ? -6.043 9.731 3.425 1.00 59.28 89 LYS A C 1
ATOM 740 O O . LYS A 1 89 ? -7.054 10.204 3.921 1.00 59.28 89 LYS A O 1
ATOM 745 N N . LEU A 1 90 ? -5.556 8.549 3.798 1.00 61.88 90 LEU A N 1
ATOM 746 C CA . LEU A 1 90 ? -6.142 7.725 4.862 1.00 61.88 90 LEU A CA 1
ATOM 747 C C . LEU A 1 90 ? -5.760 8.208 6.277 1.00 61.88 90 LEU A C 1
ATOM 749 O O . LEU A 1 90 ? -5.821 7.417 7.217 1.00 61.88 90 LEU A O 1
ATOM 753 N N . GLU A 1 91 ? -5.216 9.419 6.457 1.00 62.09 91 GLU A N 1
ATOM 754 C CA . GLU A 1 91 ? -5.007 10.017 7.788 1.00 62.09 91 GLU A CA 1
ATOM 755 C C . GLU A 1 91 ? -6.365 10.365 8.396 1.00 62.09 91 GLU A C 1
ATOM 757 O O . GLU A 1 91 ? -6.839 11.493 8.315 1.00 62.09 91 GLU A O 1
ATOM 762 N N . TYR A 1 92 ? -7.007 9.344 8.957 1.00 69.38 92 TYR A N 1
ATOM 763 C CA . TYR A 1 92 ? -8.260 9.488 9.675 1.00 69.38 92 TYR A CA 1
ATOM 764 C C . TYR A 1 92 ? -8.038 10.292 10.946 1.00 69.38 92 TYR A C 1
ATOM 766 O O . TYR A 1 92 ? -7.079 10.048 11.688 1.00 69.38 92 TYR A O 1
ATOM 774 N N . LYS A 1 93 ? -8.952 11.223 11.202 1.00 75.69 93 LYS A N 1
ATOM 775 C CA . LYS A 1 93 ? -9.043 11.885 12.501 1.00 75.69 93 LYS A CA 1
ATOM 776 C C . LYS A 1 93 ? -9.570 10.903 13.540 1.00 75.69 93 LYS A C 1
ATOM 778 O O . LYS A 1 93 ? -10.293 9.963 13.212 1.00 75.69 93 LYS A O 1
ATOM 783 N N . ASP A 1 94 ? -9.245 11.157 14.799 1.00 75.25 94 ASP A N 1
ATOM 784 C CA . ASP A 1 94 ? -9.677 10.317 15.920 1.00 75.25 94 ASP A CA 1
ATOM 785 C C . ASP A 1 94 ? -11.209 10.244 16.000 1.00 75.25 94 ASP A C 1
ATOM 787 O O . ASP A 1 94 ? -11.762 9.160 16.153 1.00 75.25 94 ASP A O 1
ATOM 791 N N . GLU A 1 95 ? -11.880 11.368 15.742 1.00 78.38 95 GLU A N 1
ATOM 792 C CA . GLU A 1 95 ? -13.342 11.485 15.664 1.00 78.38 95 GLU A CA 1
ATOM 793 C C . GLU A 1 95 ? -13.957 10.568 14.587 1.00 78.38 95 GLU A C 1
ATOM 795 O O . GLU A 1 95 ? -14.944 9.880 14.839 1.00 78.38 95 GLU A O 1
ATOM 800 N N . GLU A 1 96 ? -13.344 10.481 13.400 1.00 74.75 96 GLU A N 1
ATOM 801 C CA . GLU A 1 96 ? -13.830 9.622 12.307 1.00 74.75 96 GLU A CA 1
ATOM 802 C C . GLU A 1 96 ? -13.652 8.131 12.632 1.00 74.75 96 GLU A C 1
ATOM 804 O O . GLU A 1 96 ? -14.477 7.299 12.252 1.00 74.75 96 GLU A O 1
ATOM 809 N N . LEU A 1 97 ? -12.574 7.778 13.339 1.00 76.06 97 LEU A N 1
ATOM 810 C CA . LEU A 1 97 ? -12.323 6.405 13.778 1.00 76.06 97 LEU A CA 1
ATOM 811 C C . LEU A 1 97 ? -13.292 5.980 14.884 1.00 76.06 97 LEU A C 1
ATOM 813 O O . LEU A 1 97 ? -13.725 4.828 14.899 1.00 76.06 97 LEU A O 1
ATOM 817 N N . GLU A 1 98 ? -13.660 6.898 15.779 1.00 79.00 98 GLU A N 1
ATOM 818 C CA . GLU A 1 98 ? -14.686 6.658 16.796 1.00 79.00 98 GLU A CA 1
ATOM 819 C C . GLU A 1 98 ? -16.073 6.447 16.182 1.00 79.00 98 GLU A C 1
ATOM 821 O O . GLU A 1 98 ? -16.790 5.537 16.602 1.00 79.00 98 GLU A O 1
ATOM 826 N N . GLU A 1 99 ? -16.450 7.231 15.169 1.00 78.62 99 GLU A N 1
ATOM 827 C CA . GLU A 1 99 ? -17.698 7.018 14.423 1.00 78.62 99 GLU A CA 1
ATOM 828 C C . GLU A 1 99 ? -17.733 5.639 13.751 1.00 78.62 99 GLU A C 1
ATOM 830 O O . GLU A 1 99 ? -18.741 4.933 13.825 1.00 78.62 99 GLU A O 1
ATOM 835 N N . ILE A 1 100 ? -16.618 5.219 13.147 1.00 75.88 100 ILE A N 1
ATOM 836 C CA . ILE A 1 100 ? -16.484 3.904 12.505 1.00 75.88 100 ILE A CA 1
ATOM 837 C C . ILE A 1 100 ? -16.567 2.772 13.536 1.00 75.88 100 ILE A C 1
ATOM 839 O O . ILE A 1 100 ? -17.254 1.779 13.303 1.00 75.88 100 ILE A O 1
ATOM 843 N N . LEU A 1 101 ? -15.930 2.925 14.699 1.00 78.19 101 LEU A N 1
ATOM 844 C CA . LEU A 1 101 ? -16.027 1.962 15.799 1.00 78.19 101 LEU A CA 1
ATOM 845 C C . LEU A 1 101 ? -17.453 1.833 16.328 1.00 78.19 101 LEU A C 1
ATOM 847 O O . LEU A 1 101 ? -17.924 0.716 16.530 1.00 78.19 101 LEU A O 1
ATOM 851 N N . LYS A 1 102 ? -18.153 2.955 16.525 1.00 79.56 102 LYS A N 1
ATOM 852 C CA . LYS A 1 102 ? -19.564 2.944 16.936 1.00 79.56 102 LYS A CA 1
ATOM 853 C C . LYS A 1 102 ? -20.433 2.240 15.897 1.00 79.56 102 LYS A C 1
ATOM 855 O O . LYS A 1 102 ? -21.285 1.446 16.275 1.00 79.56 102 LYS A O 1
ATOM 860 N N . ALA A 1 103 ? -20.195 2.476 14.607 1.00 76.19 103 ALA A N 1
ATOM 861 C CA . ALA A 1 103 ? -20.927 1.811 13.531 1.00 76.19 103 ALA A CA 1
ATOM 862 C C . ALA A 1 103 ? -20.677 0.293 13.483 1.00 76.19 103 ALA A C 1
ATOM 864 O O . ALA A 1 103 ? -21.605 -0.462 13.211 1.00 76.19 103 ALA A O 1
ATOM 865 N N . ILE A 1 104 ? -19.451 -0.159 13.770 1.00 74.06 104 ILE A N 1
ATOM 866 C CA . ILE A 1 104 ? -19.106 -1.588 13.819 1.00 74.06 104 ILE A CA 1
ATOM 867 C C . ILE A 1 104 ? -19.710 -2.263 15.060 1.00 74.06 104 ILE A C 1
ATOM 869 O O . ILE A 1 104 ? -20.229 -3.367 14.941 1.00 74.06 104 ILE A O 1
ATOM 873 N N . LYS A 1 105 ? -19.686 -1.606 16.228 1.00 72.06 105 LYS A N 1
ATOM 874 C CA . LYS A 1 105 ? -20.234 -2.160 17.482 1.00 72.06 105 LYS A CA 1
ATOM 875 C C . LYS A 1 105 ? -21.763 -2.143 17.547 1.00 72.06 105 LYS A C 1
ATOM 877 O O . LYS A 1 105 ? -22.341 -3.032 18.145 1.00 72.06 105 LYS A O 1
ATOM 882 N N . ASN A 1 106 ? -22.424 -1.162 16.928 1.00 67.62 106 ASN A N 1
ATOM 883 C CA . ASN A 1 106 ? -23.894 -1.076 16.900 1.00 67.62 106 ASN A CA 1
ATOM 884 C C . ASN A 1 106 ? -24.554 -2.000 15.859 1.00 67.62 106 ASN A C 1
ATOM 886 O O . ASN A 1 106 ? -25.779 -2.011 15.755 1.00 67.62 106 ASN A O 1
ATOM 890 N N . LYS A 1 107 ? -23.762 -2.690 15.030 1.00 59.34 107 LYS A N 1
ATOM 891 C CA . LYS A 1 107 ? -24.254 -3.692 14.074 1.00 59.34 107 LYS A CA 1
ATOM 892 C C . LYS A 1 107 ? -24.308 -5.113 14.661 1.00 59.34 107 LYS A C 1
ATOM 894 O O . LYS A 1 107 ? -24.814 -5.995 13.970 1.00 59.34 107 LYS A O 1
ATOM 899 N N . GLU A 1 108 ? -23.780 -5.321 15.871 1.00 50.16 108 GLU A N 1
ATOM 900 C CA . GLU A 1 108 ? -24.037 -6.509 16.709 1.00 50.16 108 GLU A CA 1
ATOM 901 C C . GLU A 1 108 ? -25.390 -6.382 17.423 1.00 50.16 108 GLU A C 1
ATOM 903 O O . GLU A 1 108 ? -26.078 -7.420 17.547 1.00 50.16 108 GLU A O 1
#